Protein AF-A0A522XJG7-F1 (afdb_monomer_lite)

pLDDT: mean 91.46, std 10.2, range [52.06, 98.56]

Foldseek 3Di:
DALVVLVVQLVVLVVLLVVLVVVCVDDDDPVVVVVSVVVNVVSVVVNVVSPDPVNVVNVVVVVVVVVVVVVVVVVVD

Radius of gyration: 18.99 Å; chains: 1; bounding box: 49×14×51 Å

Sequence (77 aa):
MTLDRLLEELAEDCQVTLDLLNQLRSPLSDNDRATIIAELVATTIHLHSHCDDSLQDRLWQEGDRLSDIDASEDSQS

Secondary structure (DSSP, 8-state):
--HHHHHHHHHHHHHHHHHHHHHTTS---HHHHHHHHHHHHHHHHHHHHHTSHHHHHHHHH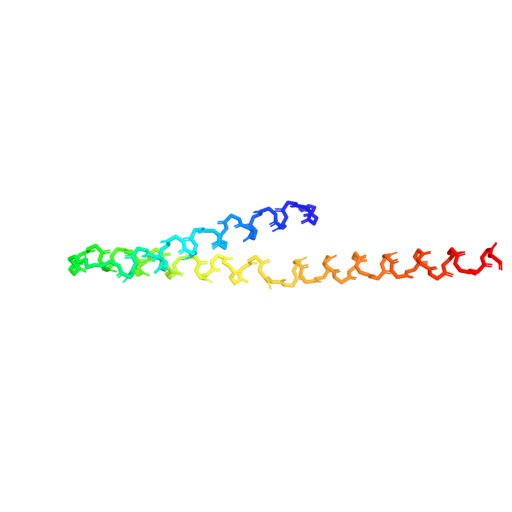HHHHHHHHHHHHHTT-

Structure (mmCIF, N/CA/C/O backbone):
data_AF-A0A522XJG7-F1
#
_entry.id   AF-A0A522XJG7-F1
#
loop_
_atom_site.group_PDB
_atom_site.id
_atom_site.type_symbol
_atom_site.label_atom_id
_atom_site.label_alt_id
_atom_site.label_comp_id
_atom_site.label_asym_id
_atom_site.label_entity_id
_atom_site.label_seq_id
_atom_site.pdbx_PDB_ins_code
_atom_site.Cartn_x
_atom_site.Cartn_y
_atom_site.Cartn_z
_atom_site.occupancy
_atom_site.B_iso_or_equiv
_atom_site.auth_seq_id
_atom_site.auth_comp_id
_atom_site.auth_asym_id
_atom_site.auth_atom_id
_atom_site.pdbx_PDB_model_num
ATOM 1 N N . MET A 1 1 ? -2.531 5.163 -19.399 1.00 74.19 1 MET A N 1
ATOM 2 C CA . MET A 1 1 ? -1.655 5.625 -18.302 1.00 74.19 1 MET A CA 1
ATOM 3 C C . MET A 1 1 ? -0.202 5.412 -18.679 1.00 74.19 1 MET A C 1
ATOM 5 O O . MET A 1 1 ? 0.064 4.545 -19.501 1.00 74.19 1 MET A O 1
ATOM 9 N N . THR A 1 2 ? 0.709 6.223 -18.148 1.00 90.62 2 THR A N 1
ATOM 10 C CA . THR A 1 2 ? 2.163 5.998 -18.233 1.00 90.62 2 THR A CA 1
ATOM 11 C C . THR A 1 2 ? 2.603 5.040 -17.121 1.00 90.62 2 THR A C 1
ATOM 13 O O . THR A 1 2 ? 1.849 4.844 -16.169 1.00 90.62 2 THR A O 1
ATOM 16 N N . LEU A 1 3 ? 3.798 4.445 -17.231 1.00 92.56 3 LEU A N 1
ATOM 17 C CA . LEU A 1 3 ? 4.357 3.622 -16.150 1.00 92.56 3 LEU A CA 1
ATOM 18 C C . LEU A 1 3 ? 4.532 4.452 -14.867 1.00 92.56 3 LEU A C 1
ATOM 20 O O . LEU A 1 3 ? 4.065 4.029 -13.819 1.00 92.56 3 LEU A O 1
ATOM 24 N N . ASP A 1 4 ? 5.073 5.670 -14.975 1.00 94.06 4 ASP A N 1
ATOM 25 C CA . ASP A 1 4 ? 5.247 6.579 -13.830 1.00 94.06 4 ASP A CA 1
ATOM 26 C C . ASP A 1 4 ? 3.945 6.831 -13.069 1.00 94.06 4 ASP A C 1
ATOM 28 O O . ASP A 1 4 ? 3.928 6.803 -11.842 1.00 94.06 4 ASP A O 1
ATOM 32 N N . ARG A 1 5 ? 2.831 7.025 -13.789 1.00 92.69 5 ARG A N 1
ATOM 33 C CA . ARG A 1 5 ? 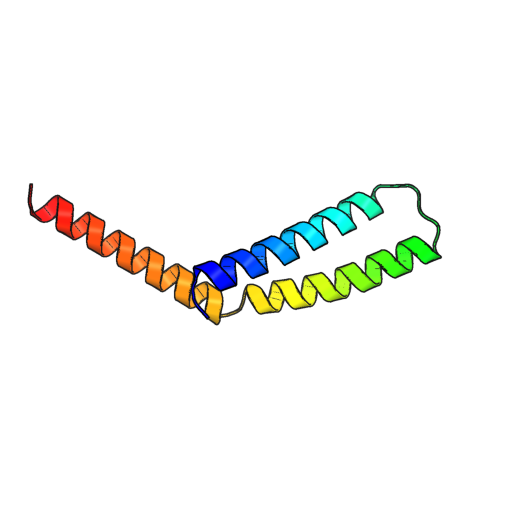1.536 7.265 -13.150 1.00 92.69 5 ARG A CA 1
ATOM 34 C C . ARG A 1 5 ? 1.022 6.027 -12.415 1.00 92.69 5 ARG A C 1
ATOM 36 O O . ARG A 1 5 ? 0.468 6.166 -11.334 1.00 92.69 5 ARG A O 1
ATOM 43 N N . LEU A 1 6 ? 1.208 4.836 -12.983 1.00 91.69 6 LEU A N 1
ATOM 44 C CA . LEU A 1 6 ? 0.810 3.590 -12.322 1.00 91.69 6 LEU A CA 1
ATOM 45 C C . LEU A 1 6 ? 1.661 3.318 -11.076 1.00 91.69 6 LEU A C 1
ATOM 47 O O . LEU A 1 6 ? 1.142 2.837 -10.075 1.00 91.69 6 LEU A O 1
ATOM 51 N N . LEU A 1 7 ? 2.956 3.646 -11.126 1.00 95.19 7 LEU A N 1
ATOM 52 C CA . LEU A 1 7 ? 3.851 3.536 -9.974 1.00 95.19 7 LEU A CA 1
ATOM 53 C C . LEU A 1 7 ? 3.486 4.530 -8.867 1.00 95.19 7 LEU A C 1
ATOM 55 O O . LEU A 1 7 ? 3.538 4.168 -7.695 1.00 95.19 7 LEU A O 1
ATOM 59 N N . GLU A 1 8 ? 3.101 5.755 -9.227 1.00 95.00 8 GLU A N 1
ATOM 60 C CA . GLU A 1 8 ? 2.620 6.761 -8.276 1.00 95.00 8 GLU A CA 1
ATOM 61 C C . GLU A 1 8 ? 1.336 6.297 -7.574 1.00 95.00 8 GLU A C 1
ATOM 63 O O . GLU A 1 8 ? 1.274 6.311 -6.348 1.00 95.00 8 GLU A O 1
ATOM 68 N N . GLU A 1 9 ? 0.354 5.792 -8.325 1.00 92.69 9 GLU A N 1
ATOM 69 C CA . GLU A 1 9 ? -0.897 5.263 -7.760 1.00 92.69 9 GLU A CA 1
ATOM 70 C C . GLU A 1 9 ? -0.658 4.038 -6.865 1.00 92.69 9 GLU A C 1
ATOM 72 O O . GLU A 1 9 ? -1.180 3.966 -5.752 1.00 92.69 9 GLU A O 1
ATOM 77 N N . LEU A 1 10 ? 0.202 3.106 -7.295 1.00 94.62 10 LEU A N 1
ATOM 78 C CA . LEU A 1 10 ? 0.592 1.965 -6.466 1.00 94.62 10 LEU A CA 1
ATOM 79 C C . LEU A 1 10 ? 1.267 2.418 -5.161 1.00 94.62 10 LEU A C 1
ATOM 81 O O . LEU A 1 10 ? 1.024 1.833 -4.102 1.00 94.62 10 LEU A O 1
ATOM 85 N N . ALA A 1 11 ? 2.123 3.442 -5.222 1.00 96.31 11 ALA A N 1
ATOM 86 C CA . ALA A 1 11 ? 2.808 3.974 -4.050 1.00 96.31 11 ALA A CA 1
ATOM 87 C C . ALA A 1 11 ? 1.831 4.632 -3.064 1.00 96.31 11 ALA A C 1
ATOM 89 O O . ALA A 1 11 ? 1.939 4.391 -1.859 1.00 96.31 11 ALA A O 1
ATOM 90 N N . GLU A 1 12 ? 0.867 5.411 -3.564 1.00 95.44 12 GLU A N 1
ATOM 91 C CA . GLU A 1 12 ? -0.196 6.027 -2.760 1.00 95.44 12 GLU A CA 1
ATOM 92 C C . GLU A 1 12 ? -0.996 4.961 -1.992 1.00 95.44 12 GLU A C 1
ATOM 94 O O . GLU A 1 12 ? -1.109 5.030 -0.764 1.00 95.44 12 GLU A O 1
ATOM 99 N N . ASP A 1 13 ? -1.463 3.917 -2.677 1.00 94.81 13 ASP A N 1
ATOM 100 C CA . ASP A 1 13 ? -2.241 2.843 -2.051 1.00 94.81 13 ASP A CA 1
ATOM 101 C C . ASP A 1 13 ? -1.421 1.988 -1.074 1.00 94.81 13 ASP A C 1
ATOM 103 O O . ASP A 1 13 ? -1.926 1.551 -0.028 1.00 94.81 13 ASP A O 1
ATOM 107 N N . CYS A 1 14 ? -0.136 1.764 -1.367 1.00 97.62 14 CYS A N 1
ATOM 108 C CA . CYS A 1 14 ? 0.775 1.102 -0.434 1.00 97.62 14 CYS A CA 1
ATOM 109 C C . CYS A 1 14 ? 0.941 1.923 0.849 1.00 97.62 14 CYS A C 1
ATOM 111 O O . CYS A 1 14 ? 0.913 1.357 1.946 1.00 97.62 14 CYS A O 1
ATOM 113 N N . GLN A 1 15 ? 1.080 3.247 0.733 1.00 98.19 15 GLN A N 1
ATOM 114 C CA . GLN A 1 15 ? 1.214 4.133 1.886 1.00 98.19 15 GLN A CA 1
ATOM 115 C C . GLN A 1 15 ? -0.057 4.128 2.743 1.00 98.19 15 GLN A C 1
ATOM 117 O O . GLN A 1 15 ? 0.033 3.932 3.955 1.00 98.19 15 GLN A O 1
ATOM 122 N N . VAL A 1 16 ? -1.239 4.230 2.124 1.00 97.81 16 VAL A N 1
ATOM 123 C CA . VAL A 1 16 ? -2.529 4.127 2.832 1.00 97.81 16 VAL A CA 1
ATOM 124 C C . VAL A 1 16 ? -2.637 2.793 3.576 1.00 97.81 16 VAL A C 1
ATOM 126 O O . VAL A 1 16 ? -2.986 2.757 4.756 1.00 97.81 16 VAL A O 1
ATOM 129 N N . THR A 1 17 ? -2.278 1.688 2.921 1.00 97.94 17 THR A N 1
ATOM 130 C CA . THR A 1 17 ? -2.298 0.353 3.536 1.00 97.94 17 THR A CA 1
ATOM 131 C C . THR A 1 17 ? -1.375 0.275 4.753 1.00 97.94 17 THR A C 1
ATOM 133 O O . THR A 1 17 ? -1.767 -0.243 5.801 1.00 97.94 17 THR A O 1
ATOM 136 N N . LEU A 1 18 ? -0.153 0.805 4.643 1.00 98.44 18 LEU A N 1
ATOM 137 C CA . LEU A 1 18 ? 0.803 0.847 5.751 1.00 98.44 18 LEU A CA 1
ATOM 138 C C . LEU A 1 18 ? 0.276 1.671 6.930 1.00 98.44 18 LEU A C 1
ATOM 140 O O . LEU A 1 18 ? 0.409 1.242 8.080 1.00 98.44 18 LEU A O 1
ATOM 144 N N . ASP A 1 19 ? -0.354 2.812 6.665 1.00 98.44 19 ASP A N 1
ATOM 145 C CA . ASP A 1 19 ? -0.921 3.673 7.701 1.00 98.44 19 ASP A CA 1
ATOM 146 C C . ASP A 1 19 ? -2.063 2.975 8.449 1.00 98.44 19 ASP A C 1
ATOM 148 O O . ASP A 1 19 ? -2.087 2.986 9.683 1.00 98.44 19 ASP A O 1
ATOM 152 N N . LEU A 1 20 ? -2.962 2.288 7.738 1.00 98.56 20 LEU A N 1
ATOM 153 C CA . LEU A 1 20 ? -4.044 1.497 8.339 1.00 98.56 20 LEU A CA 1
ATOM 154 C C . LEU A 1 20 ? -3.502 0.352 9.206 1.00 98.56 20 LEU A C 1
ATOM 156 O O . LEU A 1 20 ? -3.943 0.153 10.343 1.00 98.56 20 LEU A O 1
ATOM 160 N N . LEU A 1 21 ? -2.496 -0.377 8.713 1.00 98.25 21 LEU A N 1
ATOM 161 C CA . LEU A 1 21 ? -1.835 -1.441 9.475 1.00 98.25 21 LEU A CA 1
ATOM 162 C C . LEU A 1 21 ? -1.157 -0.903 10.741 1.00 98.25 21 LEU A C 1
ATOM 164 O O . LEU A 1 21 ? -1.189 -1.556 11.787 1.00 98.25 21 LEU A O 1
ATOM 168 N N . ASN A 1 22 ? -0.563 0.289 10.673 1.00 98.19 22 ASN A N 1
ATOM 169 C CA . ASN A 1 22 ? 0.027 0.943 11.836 1.00 98.19 22 ASN A CA 1
ATOM 170 C C . ASN A 1 22 ? -1.037 1.394 12.844 1.00 98.19 22 ASN A C 1
ATOM 172 O O . ASN A 1 22 ? -0.838 1.212 14.046 1.00 98.19 22 ASN A O 1
ATOM 176 N N . GLN A 1 23 ? -2.185 1.901 12.389 1.00 97.94 23 GLN A N 1
ATOM 177 C CA . GLN A 1 23 ? -3.303 2.245 13.273 1.00 97.94 23 GLN A CA 1
ATOM 178 C C . GLN A 1 23 ? -3.830 1.017 14.030 1.00 97.94 23 GLN A C 1
ATOM 180 O O . GLN A 1 23 ? -4.031 1.094 15.243 1.00 97.94 23 GLN A O 1
ATOM 185 N N . LEU A 1 24 ? -3.942 -0.143 13.368 1.00 97.50 24 LEU A N 1
ATOM 186 C CA . LEU A 1 24 ? -4.369 -1.406 13.995 1.00 97.50 24 LEU A CA 1
ATOM 187 C C . LEU A 1 24 ? -3.458 -1.896 15.130 1.00 97.50 24 LEU A C 1
ATOM 189 O O . LEU A 1 24 ? -3.874 -2.747 15.918 1.00 97.50 24 LEU A O 1
ATOM 193 N N . ARG A 1 25 ? -2.220 -1.397 15.222 1.00 96.19 25 ARG A N 1
ATOM 194 C CA . ARG A 1 25 ? -1.293 -1.731 16.316 1.00 96.19 25 ARG A CA 1
ATOM 195 C C . ARG A 1 25 ? -1.596 -0.977 17.610 1.00 96.19 25 ARG A C 1
ATOM 197 O O . ARG A 1 25 ? -1.085 -1.361 18.660 1.00 96.19 25 ARG A O 1
ATOM 204 N N . SER A 1 26 ? -2.389 0.088 17.541 1.00 95.31 26 SER A N 1
ATOM 205 C CA . SER A 1 26 ? -2.795 0.867 18.710 1.00 95.31 26 SER A CA 1
ATOM 206 C C . SER A 1 26 ? -3.989 0.211 19.418 1.00 95.31 26 SER A C 1
ATOM 208 O O . SER A 1 26 ? -4.751 -0.525 18.790 1.00 95.31 26 SER A O 1
ATOM 210 N N . PRO A 1 27 ? -4.191 0.449 20.725 1.00 96.88 27 PRO A N 1
ATOM 211 C CA . PRO A 1 27 ? -5.437 0.078 21.384 1.00 96.88 27 PRO A CA 1
ATOM 212 C C . PRO A 1 27 ? -6.588 0.907 20.801 1.00 96.88 27 PRO A C 1
ATOM 214 O O . PRO A 1 27 ? -6.584 2.134 20.887 1.00 96.88 27 PRO A O 1
ATOM 217 N N . LEU A 1 28 ? -7.561 0.223 20.203 1.00 97.56 28 LEU A N 1
ATOM 218 C CA . LEU A 1 28 ? -8.702 0.814 19.505 1.00 97.56 28 LEU A CA 1
ATOM 219 C C . LEU A 1 28 ? -10.007 0.383 20.170 1.00 97.56 28 LEU A C 1
ATOM 221 O O . LEU A 1 28 ? -10.086 -0.703 20.749 1.00 97.56 28 LEU A O 1
ATOM 225 N N . SER A 1 29 ? -11.045 1.210 20.041 1.00 98.38 29 SER A N 1
ATOM 226 C CA . SER A 1 29 ? -12.406 0.738 20.284 1.00 98.38 29 SER A CA 1
ATOM 227 C C . SER A 1 29 ? -12.818 -0.262 19.195 1.00 98.38 29 SER A C 1
ATOM 229 O O . SER A 1 29 ? -12.281 -0.238 18.083 1.00 98.38 29 SER A O 1
ATOM 231 N N . ASP A 1 30 ? -13.802 -1.119 19.477 1.00 98.38 30 ASP A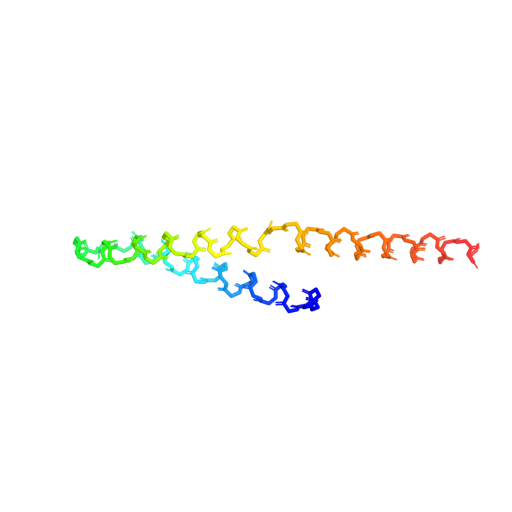 N 1
ATOM 232 C CA . ASP A 1 30 ? -14.318 -2.064 18.475 1.00 98.38 30 ASP A CA 1
ATOM 233 C C . ASP A 1 30 ? -14.847 -1.346 17.223 1.00 98.38 30 ASP A C 1
ATOM 235 O O . ASP A 1 30 ? -14.702 -1.850 16.110 1.00 98.38 30 ASP A O 1
ATOM 239 N N . ASN A 1 31 ? -15.410 -0.145 17.392 1.00 98.31 31 ASN A N 1
ATOM 240 C CA . ASN A 1 31 ? -15.937 0.659 16.293 1.00 98.31 31 ASN A CA 1
ATOM 241 C C . ASN A 1 31 ? -14.823 1.228 15.397 1.00 98.31 31 ASN A C 1
ATOM 243 O O . ASN A 1 31 ? -14.906 1.137 14.170 1.00 98.31 31 ASN A O 1
ATOM 247 N N . ASP A 1 32 ? -13.754 1.760 15.995 1.00 98.19 32 ASP A N 1
ATOM 248 C CA . ASP A 1 32 ? -12.609 2.277 15.231 1.00 98.19 32 ASP A CA 1
ATOM 249 C C . ASP A 1 32 ? -11.889 1.131 14.517 1.00 98.19 32 ASP A C 1
ATOM 251 O O . ASP A 1 32 ? -11.548 1.230 13.340 1.00 98.19 32 ASP A O 1
ATOM 255 N N . ARG A 1 33 ? -11.743 -0.014 15.196 1.00 98.38 33 ARG A N 1
ATOM 256 C CA . ARG A 1 33 ? -11.162 -1.221 14.605 1.00 98.38 33 ARG A CA 1
ATOM 257 C C . ARG A 1 33 ? -11.983 -1.733 13.422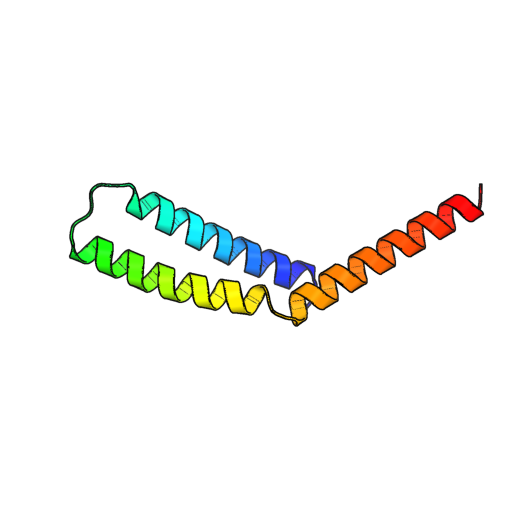 1.00 98.38 33 ARG A C 1
ATOM 259 O O . ARG A 1 33 ? -11.398 -2.132 12.419 1.00 98.38 33 ARG A O 1
ATOM 266 N N . ALA A 1 34 ? -13.314 -1.732 13.520 1.00 98.38 34 ALA A N 1
ATOM 267 C CA . ALA A 1 34 ? -14.189 -2.130 12.419 1.00 98.38 34 ALA A CA 1
ATOM 268 C C . ALA A 1 34 ? -14.060 -1.185 11.214 1.00 98.38 34 ALA A C 1
ATOM 270 O O . ALA A 1 34 ? -13.980 -1.657 10.082 1.00 98.38 34 ALA A O 1
ATOM 271 N N . THR A 1 35 ? -13.974 0.124 11.467 1.00 98.44 35 THR A N 1
ATOM 272 C CA . THR A 1 35 ? -13.768 1.144 10.426 1.00 98.44 35 THR A CA 1
ATOM 273 C C . THR A 1 35 ? -12.443 0.930 9.696 1.00 98.44 35 THR A C 1
ATOM 275 O O . THR A 1 35 ? -12.437 0.777 8.478 1.00 98.44 35 THR A O 1
ATOM 278 N N . ILE A 1 36 ? -11.339 0.794 10.437 1.00 98.50 36 ILE A N 1
ATOM 279 C CA . ILE A 1 36 ? -10.009 0.571 9.852 1.00 98.50 36 ILE A CA 1
ATOM 280 C C . ILE A 1 36 ? -9.963 -0.738 9.051 1.00 98.50 36 ILE A C 1
ATOM 282 O O . ILE A 1 36 ? -9.344 -0.797 7.993 1.00 98.50 36 ILE A O 1
ATOM 286 N N . ILE A 1 37 ? -10.633 -1.800 9.516 1.00 98.31 37 ILE A N 1
ATOM 287 C CA . ILE A 1 37 ? -10.719 -3.061 8.763 1.00 98.31 37 ILE A CA 1
ATOM 288 C C . ILE A 1 37 ? -11.501 -2.879 7.457 1.00 98.31 37 ILE A C 1
ATOM 290 O O . ILE A 1 37 ? -11.086 -3.422 6.435 1.00 98.31 37 ILE A O 1
ATOM 294 N N . ALA A 1 38 ? -12.611 -2.138 7.467 1.00 98.31 38 ALA A N 1
ATOM 295 C CA . ALA A 1 38 ? -13.384 -1.874 6.256 1.00 98.31 38 ALA A CA 1
ATOM 296 C C . ALA A 1 38 ? -12.568 -1.076 5.225 1.00 98.31 38 ALA A C 1
ATOM 298 O O . ALA A 1 38 ? -12.583 -1.409 4.040 1.00 98.31 38 ALA A O 1
ATOM 299 N N . GLU A 1 39 ? -11.809 -0.079 5.681 1.00 98.12 39 GLU A N 1
ATOM 300 C CA . GLU A 1 39 ? -10.882 0.678 4.835 1.00 98.12 39 GLU A CA 1
ATOM 301 C C . GLU A 1 39 ? -9.769 -0.219 4.286 1.00 98.12 39 GLU A C 1
ATOM 303 O O . GLU A 1 39 ? -9.526 -0.217 3.084 1.00 98.12 39 GLU A O 1
ATOM 308 N N . LEU A 1 40 ? -9.173 -1.076 5.121 1.00 98.06 40 LEU A N 1
ATOM 309 C CA . LEU A 1 40 ? -8.128 -2.006 4.689 1.00 98.06 40 LEU A CA 1
ATOM 310 C C . LEU A 1 40 ? -8.637 -2.983 3.616 1.00 98.06 40 LEU A C 1
ATOM 312 O O . LEU A 1 40 ? -7.920 -3.292 2.664 1.00 98.06 40 LEU A O 1
ATOM 316 N N . VAL A 1 41 ? -9.887 -3.443 3.724 1.00 98.00 41 VAL A N 1
ATOM 317 C CA . VAL A 1 41 ? -10.530 -4.252 2.676 1.00 98.00 41 VAL A CA 1
ATOM 318 C C . VAL A 1 41 ? -10.610 -3.474 1.361 1.00 98.00 41 VAL A C 1
ATOM 320 O O . VAL A 1 41 ? -10.242 -4.019 0.324 1.00 98.00 41 VAL A O 1
ATOM 323 N N . ALA A 1 42 ? -11.028 -2.207 1.386 1.00 96.69 42 ALA A N 1
ATOM 324 C CA . ALA A 1 42 ? -11.068 -1.383 0.181 1.00 96.69 42 ALA A CA 1
ATOM 325 C C . ALA A 1 42 ? -9.669 -1.194 -0.433 1.00 96.69 42 ALA A C 1
ATOM 327 O O . ALA A 1 42 ? -9.489 -1.453 -1.623 1.00 96.69 42 ALA A O 1
ATOM 328 N N . THR A 1 43 ? -8.660 -0.839 0.371 1.00 96.19 43 THR A N 1
ATOM 329 C CA . THR A 1 43 ? -7.297 -0.612 -0.136 1.00 96.19 43 THR A CA 1
ATOM 330 C C . THR A 1 43 ? -6.665 -1.894 -0.679 1.00 96.19 43 THR A C 1
ATOM 332 O O . THR A 1 43 ? -5.976 -1.851 -1.690 1.00 96.19 43 THR A O 1
ATOM 335 N N . THR A 1 44 ? -6.937 -3.063 -0.084 1.00 95.94 44 THR A N 1
ATOM 336 C CA . THR A 1 44 ? -6.448 -4.341 -0.642 1.00 95.94 44 THR A CA 1
ATOM 337 C C . THR A 1 44 ? -7.063 -4.693 -1.998 1.00 95.94 44 THR A C 1
ATOM 339 O O . THR A 1 44 ? -6.382 -5.287 -2.833 1.00 95.94 44 THR A O 1
ATOM 342 N N . ILE A 1 45 ? -8.313 -4.294 -2.257 1.00 94.88 45 ILE A N 1
ATOM 343 C CA . ILE A 1 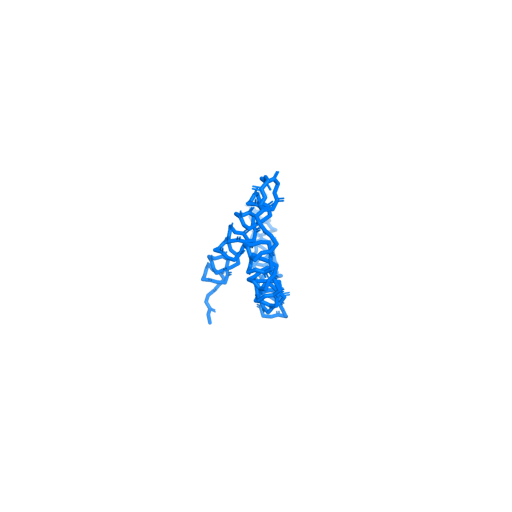45 ? -8.937 -4.429 -3.581 1.00 94.88 45 ILE A CA 1
ATOM 344 C C . ILE A 1 45 ? -8.284 -3.463 -4.579 1.00 94.88 45 ILE A C 1
ATOM 346 O O . ILE A 1 45 ? -7.973 -3.873 -5.697 1.00 94.88 45 ILE A O 1
ATOM 350 N N . HIS A 1 46 ? -8.044 -2.208 -4.186 1.00 92.56 46 HIS A N 1
ATOM 351 C CA . HIS A 1 46 ? -7.380 -1.234 -5.058 1.00 92.56 46 HIS A CA 1
ATOM 352 C C . HIS A 1 46 ? -5.944 -1.654 -5.399 1.00 92.56 46 HIS A C 1
ATOM 354 O O . HIS A 1 46 ? -5.594 -1.716 -6.575 1.00 92.56 46 HIS A O 1
ATOM 360 N N . LEU A 1 47 ? -5.159 -2.089 -4.406 1.00 94.06 47 LEU A N 1
ATOM 361 C CA . LEU A 1 47 ? -3.819 -2.646 -4.616 1.00 94.06 47 LEU A CA 1
ATOM 362 C C . LEU A 1 47 ? -3.826 -3.825 -5.591 1.00 94.06 47 LEU A C 1
ATOM 364 O O . LEU A 1 47 ? -2.946 -3.924 -6.443 1.00 94.06 47 LEU A O 1
ATOM 368 N N . HIS A 1 48 ? -4.812 -4.720 -5.486 1.00 93.00 48 HIS A N 1
ATOM 369 C CA . HIS A 1 48 ? -4.950 -5.817 -6.439 1.00 93.00 48 HIS A CA 1
ATOM 370 C C . HIS A 1 48 ? -5.190 -5.305 -7.865 1.00 93.00 48 HIS A C 1
ATOM 372 O O . HIS A 1 48 ? -4.583 -5.828 -8.795 1.00 93.00 48 HIS A O 1
ATOM 378 N N . SER A 1 49 ? -6.018 -4.268 -8.028 1.00 89.62 49 SER A N 1
ATOM 379 C CA . SER A 1 49 ? -6.261 -3.635 -9.327 1.00 89.62 49 SER A CA 1
ATOM 380 C C . SER A 1 49 ? -5.026 -2.921 -9.880 1.00 89.62 49 SER A C 1
ATOM 382 O O . SER A 1 49 ? -4.813 -2.961 -11.083 1.00 89.62 49 SER A O 1
ATOM 384 N N . HIS A 1 50 ? -4.209 -2.273 -9.046 1.00 88.12 50 HIS A N 1
ATOM 385 C CA . HIS A 1 50 ? -2.984 -1.608 -9.510 1.00 88.12 50 HIS A CA 1
ATOM 386 C C . HIS A 1 50 ? -1.876 -2.591 -9.881 1.00 88.12 50 HIS A C 1
ATOM 388 O O . HIS A 1 50 ? -1.056 -2.295 -10.744 1.00 88.12 50 HIS A O 1
ATOM 394 N N . CYS A 1 51 ? -1.860 -3.766 -9.258 1.00 88.50 51 CYS A N 1
ATOM 395 C CA . CYS A 1 51 ? -0.930 -4.847 -9.568 1.00 88.50 51 CYS A CA 1
ATOM 396 C C . CYS A 1 51 ? -1.441 -5.786 -10.675 1.00 88.50 51 CYS A C 1
ATOM 398 O O . CYS A 1 51 ? -0.958 -6.917 -10.773 1.00 88.50 51 CYS A O 1
ATOM 400 N N . ASP A 1 52 ? -2.419 -5.362 -11.477 1.00 89.31 52 ASP A N 1
ATOM 401 C CA . ASP A 1 52 ? -2.966 -6.156 -12.575 1.00 89.31 52 ASP A CA 1
ATOM 402 C C . ASP A 1 52 ? -2.015 -6.246 -13.787 1.00 89.31 52 ASP A C 1
ATOM 404 O O . ASP A 1 52 ? -0.885 -5.739 -13.776 1.00 89.31 52 ASP A O 1
ATOM 408 N N . ASP A 1 53 ? -2.483 -6.914 -14.844 1.00 88.62 53 ASP A N 1
ATOM 409 C CA . ASP A 1 53 ? -1.732 -7.142 -16.081 1.00 88.62 53 ASP A CA 1
ATOM 410 C C . ASP A 1 53 ? -1.181 -5.834 -16.679 1.00 88.62 53 ASP A C 1
ATOM 412 O O . ASP A 1 53 ? -0.094 -5.818 -17.250 1.00 88.62 53 ASP A O 1
ATOM 416 N N . SER A 1 54 ? -1.869 -4.699 -16.498 1.00 88.31 54 SER A N 1
ATOM 417 C CA . SER A 1 54 ? -1.469 -3.430 -17.111 1.00 88.31 54 SER A CA 1
ATOM 418 C C . SER A 1 54 ? -0.170 -2.859 -16.535 1.00 88.31 54 SER A C 1
ATOM 420 O O . SER A 1 54 ? 0.648 -2.317 -17.289 1.00 88.31 54 SER A O 1
ATOM 422 N N . LEU A 1 55 ? 0.043 -2.981 -15.220 1.00 90.31 55 LEU A N 1
ATOM 423 C CA . LEU A 1 55 ? 1.295 -2.583 -14.579 1.00 90.31 55 LEU A CA 1
ATOM 424 C C . LEU A 1 55 ? 2.388 -3.616 -14.858 1.00 90.31 55 LEU A C 1
ATOM 426 O O . LEU A 1 55 ? 3.510 -3.232 -15.192 1.00 90.31 55 LEU A O 1
ATOM 430 N N . GLN A 1 56 ? 2.060 -4.907 -14.758 1.00 92.50 56 GLN A N 1
ATOM 431 C CA . GLN A 1 56 ? 3.013 -5.995 -14.990 1.00 92.50 56 GLN A CA 1
ATOM 432 C C . GLN A 1 56 ? 3.601 -5.939 -16.406 1.00 92.50 56 GLN A C 1
ATOM 434 O O . GLN A 1 56 ? 4.823 -5.958 -16.562 1.00 92.50 56 GLN A O 1
ATOM 439 N N . ASP A 1 57 ? 2.755 -5.766 -17.423 1.00 93.50 57 ASP A N 1
ATOM 440 C CA . ASP A 1 57 ? 3.175 -5.659 -18.820 1.00 93.50 57 ASP A CA 1
ATOM 441 C C . ASP A 1 57 ? 4.091 -4.454 -19.049 1.00 93.50 57 ASP A C 1
ATOM 443 O O . ASP A 1 57 ? 5.073 -4.540 -19.784 1.00 93.50 57 ASP A O 1
ATOM 447 N N . ARG A 1 58 ? 3.795 -3.314 -18.414 1.00 94.06 58 ARG A N 1
ATOM 448 C CA . ARG A 1 58 ? 4.607 -2.096 -18.558 1.00 94.06 58 ARG A CA 1
ATOM 449 C C . ARG A 1 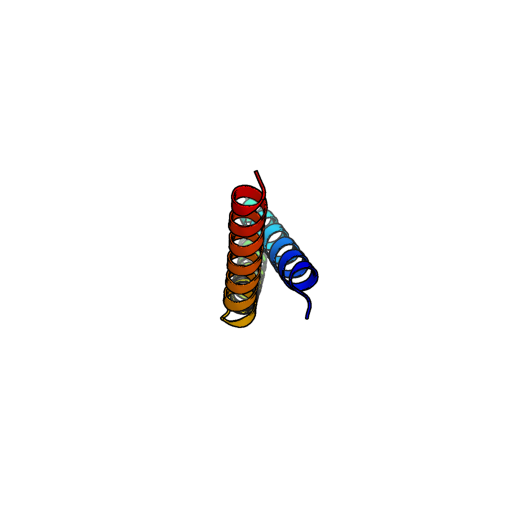58 ? 5.949 -2.204 -17.856 1.00 94.06 58 ARG A C 1
ATOM 451 O O . ARG A 1 58 ? 6.940 -1.734 -18.405 1.00 94.06 58 ARG A O 1
ATOM 458 N N . LEU A 1 59 ? 5.984 -2.813 -16.674 1.00 94.81 59 LEU A N 1
ATOM 459 C CA . LEU A 1 59 ? 7.234 -3.110 -15.978 1.00 94.81 59 LEU A CA 1
ATOM 460 C C . LEU A 1 59 ? 8.104 -4.057 -16.805 1.00 94.81 59 LEU A C 1
ATOM 462 O O . LEU A 1 59 ? 9.305 -3.828 -16.926 1.00 94.81 59 LEU A O 1
ATOM 466 N N . TRP A 1 60 ? 7.497 -5.080 -17.410 1.00 94.94 60 TRP A N 1
ATOM 467 C CA . TRP A 1 60 ? 8.205 -6.001 -18.291 1.00 94.94 60 TRP A CA 1
ATOM 468 C C . TRP A 1 60 ? 8.763 -5.288 -19.528 1.00 94.94 60 TRP A C 1
ATOM 470 O O . TRP A 1 60 ? 9.955 -5.396 -19.797 1.00 94.94 60 TRP A O 1
ATOM 480 N N . GLN A 1 61 ? 7.939 -4.499 -20.227 1.00 95.12 61 GLN A N 1
ATOM 481 C CA . GLN A 1 61 ? 8.359 -3.725 -21.405 1.00 95.12 61 GLN A CA 1
ATOM 482 C C . GLN A 1 61 ? 9.503 -2.761 -21.085 1.00 95.12 61 GLN A C 1
ATOM 484 O O . GLN A 1 61 ? 10.432 -2.618 -21.875 1.00 95.12 61 GLN A O 1
ATOM 489 N N . GLU A 1 62 ? 9.442 -2.092 -19.934 1.00 95.12 62 GLU A N 1
ATOM 490 C CA . GLU A 1 62 ? 10.501 -1.180 -19.515 1.00 95.12 62 GLU A CA 1
ATOM 491 C C . GLU A 1 62 ? 11.792 -1.935 -19.173 1.00 95.12 62 GLU A C 1
ATOM 493 O O . GLU A 1 62 ? 12.872 -1.504 -19.570 1.00 95.12 62 GLU A O 1
ATOM 498 N N . GLY A 1 63 ? 11.698 -3.089 -18.506 1.00 95.00 63 GLY A N 1
ATOM 499 C CA . GLY A 1 63 ? 12.851 -3.952 -18.234 1.00 95.00 63 GLY A CA 1
ATOM 500 C C . GLY A 1 63 ? 13.513 -4.500 -19.504 1.00 95.00 63 GLY A C 1
ATOM 501 O O . GLY A 1 63 ? 14.740 -4.494 -19.606 1.00 95.00 63 GLY A O 1
ATOM 502 N N . ASP A 1 64 ? 12.711 -4.920 -20.482 1.00 94.94 64 ASP A N 1
ATOM 503 C CA . ASP A 1 64 ? 13.168 -5.388 -21.797 1.00 94.94 64 ASP A CA 1
ATOM 504 C C . ASP A 1 64 ? 13.891 -4.262 -22.555 1.00 94.94 64 ASP A C 1
ATOM 506 O O . ASP A 1 64 ? 15.052 -4.402 -22.938 1.00 94.94 64 ASP A O 1
ATOM 510 N N . ARG A 1 65 ? 13.273 -3.074 -22.620 1.00 93.81 65 ARG A N 1
ATOM 511 C CA . ARG A 1 65 ? 13.865 -1.867 -23.220 1.00 93.81 65 ARG A CA 1
ATOM 512 C C . ARG A 1 65 ? 15.211 -1.497 -22.594 1.00 93.81 65 ARG A C 1
ATOM 514 O O . ARG A 1 65 ? 16.126 -1.096 -23.309 1.00 93.81 65 ARG A O 1
ATOM 521 N N . LEU A 1 66 ? 15.322 -1.563 -21.266 1.00 92.94 66 LEU A N 1
ATOM 522 C CA . LEU A 1 66 ? 16.569 -1.262 -20.558 1.00 92.94 66 LEU A CA 1
ATOM 523 C C . LEU A 1 66 ? 17.655 -2.312 -20.838 1.00 92.94 66 LEU A C 1
ATOM 525 O O . LEU A 1 66 ? 18.820 -1.946 -20.966 1.00 92.94 66 LEU A O 1
ATOM 529 N N . SER A 1 67 ? 17.275 -3.582 -20.986 1.00 88.88 67 SER A N 1
ATOM 530 C CA . SER A 1 67 ? 18.202 -4.676 -21.312 1.00 88.88 67 SER A CA 1
ATOM 531 C C . SER A 1 67 ? 18.740 -4.570 -22.745 1.00 88.88 67 SER A C 1
ATOM 533 O O . SER A 1 67 ? 19.924 -4.804 -22.984 1.00 88.88 67 SER A O 1
ATOM 535 N N . ASP A 1 68 ? 17.897 -4.158 -23.694 1.00 86.12 68 ASP A N 1
ATOM 536 C CA . ASP A 1 68 ? 18.300 -3.918 -25.085 1.00 86.12 68 ASP A CA 1
ATOM 537 C C . ASP A 1 68 ? 19.292 -2.752 -25.221 1.00 86.12 68 ASP A C 1
ATOM 539 O O . ASP A 1 68 ? 20.199 -2.795 -26.057 1.00 86.12 68 ASP A O 1
ATOM 543 N N . ILE A 1 69 ? 19.141 -1.707 -24.397 1.00 82.44 69 ILE A N 1
ATOM 544 C CA . ILE A 1 69 ? 20.077 -0.574 -24.367 1.00 82.44 69 ILE A CA 1
ATOM 545 C C . ILE A 1 69 ? 21.459 -1.041 -23.908 1.00 82.44 69 ILE A C 1
ATOM 547 O O . ILE A 1 69 ? 22.435 -0.778 -24.609 1.00 82.44 69 ILE A O 1
ATOM 551 N N . ASP A 1 70 ? 21.531 -1.791 -22.808 1.00 76.06 70 ASP A N 1
ATOM 552 C CA . ASP A 1 70 ? 22.781 -2.318 -22.240 1.00 76.06 70 ASP A CA 1
ATOM 553 C C . ASP A 1 70 ? 23.554 -3.177 -23.264 1.00 76.06 70 ASP A C 1
ATOM 555 O O . ASP A 1 70 ? 24.725 -2.933 -23.558 1.00 76.06 70 ASP A O 1
ATOM 559 N N . ALA A 1 71 ? 22.862 -4.097 -23.948 1.00 71.31 71 ALA A N 1
ATOM 560 C CA . ALA A 1 71 ? 23.459 -4.931 -24.996 1.00 71.31 71 ALA A CA 1
ATOM 561 C C . ALA A 1 71 ? 23.972 -4.129 -26.213 1.00 71.31 71 ALA A C 1
ATOM 563 O O . ALA A 1 71 ? 24.921 -4.537 -26.898 1.00 71.31 71 ALA A O 1
ATOM 564 N N . SER A 1 72 ? 23.337 -2.992 -26.511 1.00 70.88 72 SER A N 1
ATOM 565 C CA . SER A 1 72 ? 23.731 -2.115 -27.617 1.00 70.88 72 SER A CA 1
ATOM 566 C C . SER A 1 72 ? 24.949 -1.242 -27.294 1.00 70.88 72 SER A C 1
ATOM 568 O O . SER A 1 72 ? 25.737 -0.959 -28.198 1.00 70.88 72 SER A O 1
ATOM 570 N N . GLU A 1 73 ? 25.141 -0.870 -26.025 1.00 66.31 73 GLU A N 1
ATOM 571 C CA . GLU A 1 73 ? 26.301 -0.107 -25.546 1.00 66.31 73 GLU A CA 1
ATOM 572 C C . GLU A 1 73 ? 27.560 -0.992 -25.462 1.00 66.31 73 GLU A C 1
ATOM 574 O O . GLU A 1 73 ? 28.637 -0.581 -25.907 1.00 66.31 73 GLU A O 1
ATOM 579 N N . ASP A 1 74 ? 27.412 -2.249 -25.032 1.00 62.78 74 ASP A N 1
ATOM 580 C CA . ASP A 1 74 ? 28.501 -3.239 -24.997 1.00 62.78 74 ASP A CA 1
ATOM 581 C C . ASP A 1 74 ? 29.014 -3.630 -26.395 1.00 62.78 74 ASP A C 1
ATOM 583 O O . ASP A 1 74 ? 30.189 -3.945 -26.578 1.00 62.78 74 ASP A O 1
ATOM 587 N N . SER A 1 75 ? 28.155 -3.575 -27.417 1.00 62.19 75 SER A N 1
ATOM 588 C CA . SER A 1 75 ? 28.522 -3.914 -28.802 1.00 62.19 75 SER A CA 1
ATOM 589 C C . SER A 1 75 ? 29.308 -2.808 -29.527 1.00 62.19 75 SER A C 1
ATOM 591 O O . SER A 1 75 ? 29.785 -3.027 -30.644 1.00 62.19 75 SER A O 1
ATOM 593 N N . GLN A 1 76 ? 29.412 -1.613 -28.936 1.00 57.75 76 GLN A N 1
ATOM 594 C CA . GLN A 1 76 ? 30.109 -0.453 -29.508 1.00 57.75 76 GLN A CA 1
ATOM 595 C C . GLN A 1 76 ? 31.491 -0.186 -28.880 1.00 57.75 76 GLN A C 1
ATOM 597 O O . GLN A 1 76 ? 32.145 0.785 -29.276 1.00 57.75 76 GLN A O 1
ATOM 602 N N . SER A 1 77 ? 31.937 -1.035 -27.944 1.00 52.06 77 SER A N 1
ATOM 603 C CA . SER A 1 77 ? 33.212 -0.916 -27.211 1.00 52.06 77 SER A CA 1
ATOM 604 C C . SER A 1 77 ? 34.314 -1.846 -27.723 1.00 52.06 77 SER A C 1
ATOM 606 O O . SER A 1 77 ? 34.008 -2.990 -28.128 1.00 52.06 77 SER A O 1
#